Protein AF-A0A832GH51-F1 (afdb_monomer_lite)

Secondary structure (DSSP, 8-state):
--HHHHHHHHHHHGGG---------TTSBPPGGGS-TT--S----B---S--S---EEE-TTSSSEEEEEE-TTSSEEEE-

pLDDT: mean 77.86, std 15.77, range [50.28, 97.12]

Structure (mmCIF, N/CA/C/O backbone):
data_AF-A0A832GH51-F1
#
_entry.id   AF-A0A832GH51-F1
#
loop_
_atom_site.group_PDB
_atom_site.id
_atom_site.type_symbol
_atom_site.label_atom_id
_atom_site.label_alt_id
_atom_site.label_comp_id
_atom_site.label_asym_id
_atom_site.label_entity_id
_atom_site.label_seq_id
_atom_site.pdbx_PDB_ins_code
_atom_site.Cartn_x
_atom_site.Cartn_y
_atom_site.Cartn_z
_atom_site.occupancy
_atom_site.B_iso_or_equiv
_atom_site.auth_seq_id
_atom_site.auth_comp_id
_atom_site.auth_asym_id
_atom_site.auth_atom_id
_atom_site.pdbx_PDB_model_num
ATOM 1 N N . MET A 1 1 ? 42.192 25.537 16.773 1.00 55.69 1 MET A N 1
ATOM 2 C CA . MET A 1 1 ? 41.872 24.418 17.693 1.00 55.69 1 MET A CA 1
ATOM 3 C C . MET A 1 1 ? 40.368 24.169 17.882 1.00 55.69 1 MET A C 1
ATOM 5 O O . MET A 1 1 ? 40.010 23.091 18.320 1.00 55.69 1 MET A O 1
ATOM 9 N N . THR A 1 2 ? 39.479 25.113 17.550 1.00 50.28 2 THR A N 1
ATOM 10 C CA . THR A 1 2 ? 38.013 25.001 17.740 1.00 50.28 2 THR A CA 1
ATOM 11 C C . THR A 1 2 ? 37.274 24.294 16.595 1.00 50.28 2 THR A C 1
ATOM 13 O O . THR A 1 2 ? 36.237 23.680 16.814 1.00 50.28 2 THR A O 1
ATOM 16 N N . MET A 1 3 ? 37.830 24.318 15.380 1.00 52.38 3 MET A N 1
ATOM 17 C CA . MET A 1 3 ? 37.229 23.699 14.188 1.00 52.38 3 MET A CA 1
ATOM 18 C C . MET A 1 3 ? 37.209 22.163 14.229 1.00 52.38 3 MET A C 1
ATOM 20 O O . MET A 1 3 ? 36.295 21.554 13.691 1.00 52.38 3 MET A O 1
ATOM 24 N N . VAL A 1 4 ? 38.174 21.535 14.910 1.00 58.03 4 VAL A N 1
ATOM 25 C CA . VAL A 1 4 ? 38.275 20.066 14.991 1.00 58.03 4 VAL A CA 1
ATOM 26 C C . VAL A 1 4 ? 37.211 19.481 15.933 1.00 58.03 4 VAL A C 1
ATOM 28 O O . VAL A 1 4 ? 36.660 18.422 15.658 1.00 58.03 4 VAL A O 1
ATOM 31 N N . ALA A 1 5 ? 36.857 20.201 17.005 1.00 56.75 5 ALA A N 1
ATOM 32 C CA . ALA A 1 5 ? 35.854 19.763 17.978 1.00 56.75 5 ALA A CA 1
ATOM 33 C C . ALA A 1 5 ? 34.414 19.803 17.421 1.00 56.75 5 ALA A C 1
ATOM 35 O O . ALA A 1 5 ? 33.612 18.927 17.734 1.00 56.75 5 ALA A O 1
ATOM 36 N N . SER A 1 6 ? 34.106 20.776 16.553 1.00 58.09 6 SER A N 1
ATOM 37 C CA . SER A 1 6 ? 32.790 20.904 15.903 1.00 58.09 6 SER A CA 1
ATOM 38 C C . SER A 1 6 ? 32.533 19.780 14.888 1.00 58.09 6 SER A C 1
ATOM 40 O O . SER A 1 6 ? 31.448 19.201 14.846 1.00 58.09 6 SER A O 1
ATOM 42 N N . SER A 1 7 ? 33.562 19.391 14.128 1.00 56.91 7 SER A N 1
ATOM 43 C CA . SER A 1 7 ? 33.470 18.305 13.144 1.00 56.91 7 SER A CA 1
ATOM 44 C C . SER A 1 7 ? 33.304 16.925 13.788 1.00 56.91 7 SER A C 1
ATOM 46 O O . SER A 1 7 ? 32.583 16.091 13.250 1.00 56.91 7 SER A O 1
ATOM 48 N N . ILE A 1 8 ? 33.915 16.687 14.955 1.00 62.28 8 ILE A N 1
ATOM 49 C CA . ILE A 1 8 ? 33.764 15.426 15.702 1.00 62.28 8 ILE A CA 1
ATOM 50 C C . ILE A 1 8 ? 32.360 15.320 16.321 1.00 62.28 8 ILE A C 1
ATOM 52 O O . ILE A 1 8 ? 31.763 14.249 16.286 1.00 62.28 8 ILE A O 1
ATOM 56 N N . LEU A 1 9 ? 31.790 16.425 16.818 1.00 57.25 9 LEU A N 1
ATOM 57 C CA . LEU A 1 9 ? 30.421 16.457 17.349 1.00 57.25 9 LEU A CA 1
ATOM 58 C C . LEU A 1 9 ? 29.370 16.199 16.253 1.00 57.25 9 LEU A C 1
ATOM 60 O O . LEU A 1 9 ? 28.408 15.468 16.479 1.00 57.25 9 LEU A O 1
ATOM 64 N N . CYS A 1 10 ? 29.590 16.737 15.050 1.00 56.59 10 CYS A N 1
ATOM 65 C CA . CYS A 1 10 ? 28.735 16.507 13.883 1.00 56.59 10 CYS A CA 1
ATOM 66 C C . CYS A 1 10 ? 28.822 15.051 13.375 1.00 56.59 10 CYS A C 1
ATOM 68 O O . CYS A 1 10 ? 27.812 14.453 13.011 1.00 56.59 10 CYS A O 1
ATOM 70 N N . LEU A 1 11 ? 30.016 14.445 13.429 1.00 54.19 11 LEU A N 1
ATOM 71 C CA . LEU A 1 11 ? 30.234 13.041 13.064 1.00 54.19 11 LEU A CA 1
ATOM 72 C C . LEU A 1 11 ? 29.620 12.064 14.086 1.00 54.19 11 LEU A C 1
ATOM 74 O O . LEU A 1 11 ? 29.099 11.020 13.704 1.00 54.19 11 LEU A O 1
ATOM 78 N N . LEU A 1 12 ? 29.632 12.415 15.377 1.00 57.09 12 LEU A N 1
ATOM 79 C CA . LEU A 1 12 ? 28.984 11.636 16.440 1.00 57.09 12 LEU A CA 1
ATOM 80 C C . LEU A 1 12 ? 27.448 11.699 16.368 1.00 57.09 12 LEU A C 1
ATOM 82 O O . LEU A 1 12 ? 26.790 10.706 16.665 1.00 57.09 12 LEU A O 1
ATOM 86 N N . LEU A 1 13 ? 26.873 12.823 15.923 1.00 54.81 13 LEU A N 1
ATOM 87 C CA . LEU A 1 13 ? 25.426 12.979 15.697 1.00 54.81 13 LEU A CA 1
ATOM 88 C C . LEU A 1 13 ? 24.898 12.141 14.517 1.00 54.81 13 LEU A C 1
ATOM 90 O O . LEU A 1 13 ? 23.736 11.742 14.530 1.00 54.81 13 LEU A O 1
ATOM 94 N N . LEU A 1 14 ? 25.741 11.820 13.529 1.00 54.09 14 LEU A N 1
ATOM 95 C CA . LEU A 1 14 ? 25.374 10.981 12.377 1.00 54.09 14 LEU A CA 1
ATOM 96 C C . LEU A 1 14 ? 25.356 9.471 12.685 1.00 54.09 14 LEU A C 1
ATOM 98 O O . LEU A 1 14 ? 24.749 8.709 11.936 1.00 54.09 14 LEU A O 1
ATOM 102 N N . LEU A 1 15 ? 25.979 9.025 13.782 1.00 52.31 15 LEU A N 1
ATOM 103 C CA . LEU A 1 15 ? 26.036 7.606 14.170 1.00 52.31 15 LEU A CA 1
ATOM 104 C C . LEU A 1 15 ? 24.801 7.121 14.953 1.00 52.31 15 LEU A C 1
ATOM 106 O O . LEU A 1 15 ? 24.705 5.935 15.259 1.00 52.31 15 LEU A O 1
ATOM 110 N N . VAL A 1 16 ? 23.853 8.011 15.268 1.00 57.31 16 VAL A N 1
ATOM 111 C CA . VAL A 1 16 ? 22.630 7.699 16.036 1.00 57.31 16 VAL A CA 1
ATOM 112 C C . VAL A 1 16 ? 21.372 7.918 15.189 1.00 57.31 16 VAL A C 1
ATOM 114 O O . VAL A 1 16 ? 20.317 8.281 15.696 1.00 57.31 16 VAL A O 1
ATOM 117 N N . VAL A 1 17 ? 21.450 7.697 13.875 1.00 57.94 17 VAL A N 1
ATOM 118 C CA . VAL A 1 17 ? 20.231 7.460 13.093 1.00 57.94 17 VAL A CA 1
ATOM 119 C C . VAL A 1 17 ? 19.988 5.957 13.140 1.00 57.94 17 VAL A C 1
ATOM 121 O O . VAL A 1 17 ? 20.730 5.213 12.493 1.00 57.94 17 VAL A O 1
ATOM 124 N N . PRO A 1 18 ? 19.007 5.467 13.919 1.00 56.94 18 PRO A N 1
ATOM 125 C CA . PRO A 1 18 ? 18.630 4.077 13.799 1.00 56.94 18 PRO A CA 1
ATOM 126 C C . PRO A 1 18 ? 18.127 3.912 12.368 1.00 56.94 18 PRO A C 1
ATOM 128 O O . PRO A 1 18 ? 17.211 4.615 11.937 1.00 56.94 18 PRO A O 1
ATOM 131 N N . ALA A 1 19 ? 18.767 3.020 11.614 1.00 59.53 19 ALA A N 1
ATOM 132 C CA . ALA A 1 19 ? 18.204 2.522 10.376 1.00 59.53 19 ALA A CA 1
ATOM 133 C C . ALA A 1 19 ? 16.789 2.049 10.719 1.00 59.53 19 ALA A C 1
ATOM 135 O O . ALA A 1 19 ? 16.628 1.108 11.498 1.00 59.53 19 ALA A O 1
ATOM 136 N N . GLY A 1 20 ? 15.777 2.776 10.239 1.00 55.16 20 GLY A N 1
ATOM 137 C CA . GLY A 1 20 ? 14.385 2.413 10.435 1.00 55.16 20 GLY A CA 1
ATOM 138 C C . GLY A 1 20 ? 14.194 1.027 9.844 1.00 55.16 20 GLY A C 1
ATOM 139 O O . GLY A 1 20 ? 14.120 0.875 8.629 1.00 55.16 20 GLY A O 1
ATOM 140 N N . ALA A 1 21 ? 14.196 0.011 10.702 1.00 53.44 21 ALA A N 1
ATOM 141 C CA . ALA A 1 21 ? 13.852 -1.340 10.321 1.00 53.44 21 ALA A CA 1
ATOM 142 C C . ALA A 1 21 ? 12.397 -1.286 9.858 1.00 53.44 21 ALA A C 1
ATOM 144 O O . ALA A 1 21 ? 11.501 -1.031 10.664 1.00 53.44 21 ALA A O 1
ATOM 145 N N . GLY A 1 22 ? 12.176 -1.440 8.552 1.00 55.19 22 GLY A N 1
ATOM 146 C CA . GLY A 1 22 ? 10.837 -1.557 7.995 1.00 55.19 22 GLY A CA 1
ATOM 147 C C . GLY A 1 22 ? 10.093 -2.660 8.741 1.00 55.19 22 GLY A C 1
ATOM 148 O O . GLY A 1 22 ? 10.541 -3.806 8.771 1.00 55.19 22 GLY A O 1
ATOM 149 N N . SER A 1 23 ? 8.997 -2.297 9.403 1.00 57.94 23 SER A N 1
ATOM 150 C CA . SER A 1 23 ? 8.160 -3.236 10.136 1.00 57.94 23 SER A CA 1
ATOM 151 C C . SER A 1 23 ? 7.671 -4.333 9.189 1.00 57.94 23 SER A C 1
ATOM 153 O O . SER A 1 23 ? 7.015 -4.053 8.187 1.00 57.94 23 SER A O 1
ATOM 155 N N . THR A 1 24 ? 7.941 -5.594 9.524 1.00 57.09 24 THR A N 1
ATOM 156 C CA . THR A 1 24 ? 7.519 -6.797 8.781 1.00 57.09 24 THR A CA 1
ATOM 157 C C . THR A 1 24 ? 6.020 -7.101 8.919 1.00 57.09 24 THR A C 1
ATOM 159 O O . THR A 1 24 ? 5.591 -8.243 8.779 1.00 57.09 24 THR A O 1
ATOM 162 N N . ASP A 1 25 ? 5.194 -6.090 9.197 1.00 62.94 25 ASP A N 1
ATOM 163 C CA . ASP A 1 25 ? 3.788 -6.262 9.577 1.00 62.94 25 ASP A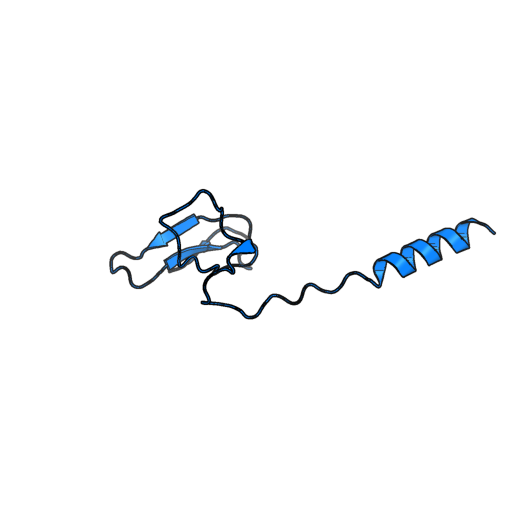 CA 1
ATOM 164 C C . ASP A 1 25 ? 2.830 -6.243 8.379 1.00 62.94 25 ASP A C 1
ATOM 166 O O . ASP A 1 25 ? 1.738 -5.677 8.416 1.00 62.94 25 ASP A O 1
ATOM 170 N N . HIS A 1 26 ? 3.272 -6.818 7.264 1.00 69.94 26 HIS A N 1
ATOM 171 C CA . HIS A 1 26 ? 2.523 -6.785 6.014 1.00 69.94 26 HIS A CA 1
ATOM 172 C C . HIS A 1 26 ? 1.240 -7.604 6.179 1.00 69.94 26 HIS A C 1
ATOM 174 O O . HIS A 1 26 ? 1.276 -8.753 6.621 1.00 69.94 26 HIS A O 1
ATOM 180 N N . GLY A 1 27 ? 0.095 -7.010 5.843 1.00 76.50 27 GLY A N 1
ATOM 181 C CA . GLY A 1 27 ? -1.197 -7.691 5.932 1.00 76.50 27 GLY A CA 1
ATOM 182 C C . GLY A 1 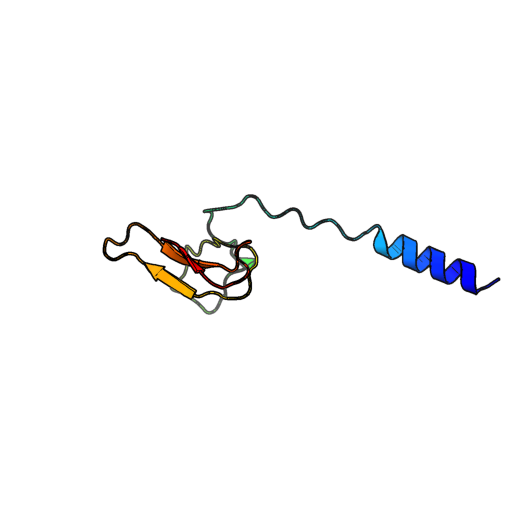27 ? -1.902 -7.592 7.289 1.00 76.50 27 GLY A C 1
ATOM 183 O O . GLY A 1 27 ? -3.027 -8.080 7.398 1.00 76.50 27 GLY A O 1
ATOM 184 N N . LYS A 1 28 ? -1.303 -6.966 8.315 1.00 89.69 28 LYS A N 1
ATOM 185 C CA . LYS A 1 28 ? -1.995 -6.736 9.594 1.00 89.69 28 LYS A CA 1
ATOM 186 C C . LYS A 1 28 ? -2.716 -5.384 9.627 1.00 89.69 28 LYS A C 1
ATOM 188 O O . LYS A 1 28 ? -2.243 -4.424 9.013 1.00 89.69 28 LYS A O 1
ATOM 193 N N . PRO A 1 29 ? -3.858 -5.290 10.337 1.00 92.44 29 PRO A N 1
ATOM 194 C CA . PRO A 1 29 ? -4.518 -4.013 10.563 1.00 92.44 29 PRO A CA 1
ATOM 195 C C . PRO A 1 29 ? -3.600 -3.017 11.274 1.00 92.44 29 PRO A C 1
ATOM 197 O O . PRO A 1 29 ? -2.821 -3.391 12.151 1.00 92.44 29 PRO A O 1
ATOM 200 N N . LEU A 1 30 ? -3.733 -1.742 10.918 1.00 91.44 30 LEU A N 1
ATOM 201 C CA . LEU A 1 30 ? -3.038 -0.647 11.572 1.00 91.44 30 LEU A CA 1
ATOM 202 C C . LEU A 1 30 ? -3.378 -0.603 13.071 1.00 91.44 30 LEU A C 1
ATOM 204 O O . LEU A 1 30 ? -4.531 -0.825 13.452 1.00 91.44 30 LEU A O 1
ATOM 208 N N . PRO A 1 31 ? -2.396 -0.273 13.925 1.00 91.88 31 PRO A N 1
ATOM 209 C CA . PRO A 1 31 ? -2.634 -0.106 15.348 1.00 91.88 31 PRO A CA 1
ATOM 210 C C . PRO A 1 31 ? -3.532 1.122 15.615 1.00 91.88 31 PRO A C 1
ATOM 212 O O . PRO A 1 31 ? -3.502 2.078 14.828 1.00 91.88 31 PRO A O 1
ATOM 215 N N . PRO A 1 32 ? -4.316 1.133 16.713 1.00 89.81 32 PRO A N 1
ATOM 216 C CA . PRO A 1 32 ? -5.303 2.180 16.994 1.00 89.81 32 PRO A CA 1
ATOM 217 C C . PRO A 1 32 ? -4.736 3.602 17.001 1.00 89.81 32 PRO A C 1
ATOM 219 O O . PRO A 1 32 ? -5.416 4.538 16.595 1.00 89.81 32 PRO A O 1
ATOM 222 N N . GLU A 1 33 ? -3.480 3.773 17.409 1.00 93.19 33 GLU A N 1
ATOM 223 C CA . GLU A 1 33 ? -2.799 5.069 17.483 1.00 93.19 33 GLU A CA 1
ATOM 224 C C . GLU A 1 33 ? -2.555 5.696 16.100 1.00 93.19 33 GLU A C 1
ATOM 226 O O . GLU A 1 33 ? -2.287 6.892 16.005 1.00 93.19 33 GLU A O 1
ATOM 231 N N . ARG A 1 34 ? -2.627 4.898 15.025 1.00 90.44 34 ARG A N 1
ATOM 232 C CA . ARG A 1 34 ? -2.486 5.349 13.629 1.00 90.44 34 ARG A CA 1
ATOM 233 C C . ARG A 1 34 ? -3.827 5.576 12.930 1.00 90.44 34 ARG A C 1
ATOM 235 O O . ARG A 1 34 ? -3.82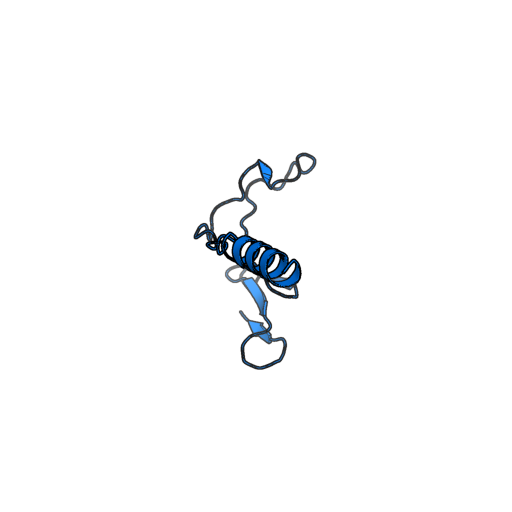7 5.977 11.768 1.00 90.44 34 ARG A O 1
ATOM 242 N N . LEU A 1 35 ? -4.948 5.307 13.596 1.00 91.75 35 LEU A N 1
ATOM 243 C CA . LEU A 1 35 ? -6.285 5.550 13.060 1.00 91.75 35 LEU A CA 1
ATOM 244 C C . LEU A 1 35 ? -6.766 6.949 13.467 1.00 91.75 35 LEU A C 1
ATOM 246 O O . LEU A 1 35 ? -6.493 7.413 14.573 1.00 91.75 35 LEU A O 1
ATOM 250 N N . ASP A 1 36 ? -7.499 7.627 12.582 1.00 91.81 36 ASP A N 1
ATOM 251 C CA . ASP A 1 36 ? -8.139 8.898 12.930 1.00 91.81 36 ASP A CA 1
ATOM 252 C C . ASP A 1 36 ? -9.312 8.624 13.888 1.00 91.81 36 ASP A C 1
ATOM 254 O O . ASP A 1 36 ? -10.261 7.941 13.494 1.00 91.81 36 ASP A O 1
ATOM 258 N N . PRO A 1 37 ? -9.309 9.165 15.120 1.00 91.25 37 PRO A N 1
ATOM 259 C CA . PRO A 1 37 ? -10.368 8.904 16.095 1.00 91.25 37 PRO A CA 1
ATOM 260 C C . PRO A 1 37 ? -11.744 9.449 15.676 1.00 91.25 37 PRO A C 1
ATOM 262 O O . PRO A 1 37 ? -12.745 9.141 16.322 1.00 91.25 37 PRO A O 1
ATOM 265 N N . ARG A 1 38 ? -11.816 10.279 14.627 1.00 95.31 38 ARG A N 1
ATOM 266 C CA . ARG A 1 38 ? -13.070 10.812 14.074 1.00 95.31 38 ARG A CA 1
ATOM 267 C C . ARG A 1 38 ? -13.718 9.869 13.058 1.00 95.31 38 ARG A C 1
ATOM 269 O O . ARG A 1 38 ? -14.919 9.996 12.824 1.00 95.31 38 ARG A O 1
ATOM 276 N N . GLU A 1 39 ? -12.959 8.948 12.464 1.00 93.94 39 GLU A N 1
ATOM 277 C CA . GLU A 1 39 ? -13.474 7.963 11.508 1.00 93.94 39 GLU A CA 1
ATOM 278 C C . GLU A 1 39 ? -14.056 6.751 12.251 1.00 93.94 39 GLU A C 1
ATOM 280 O O . GLU A 1 39 ? -13.408 6.146 13.101 1.00 93.94 39 GLU A O 1
ATOM 285 N N . GLN A 1 40 ? -15.299 6.384 11.941 1.00 92.19 40 GLN A N 1
ATOM 286 C CA . GLN A 1 40 ? -16.063 5.391 12.714 1.00 92.19 40 GLN A CA 1
ATOM 287 C C . GLN A 1 40 ? -16.299 4.075 11.960 1.00 92.19 40 GLN A C 1
ATOM 289 O O . GLN A 1 40 ? -16.671 3.062 12.575 1.00 92.19 40 GLN A O 1
ATOM 294 N N . HIS A 1 41 ? -16.094 4.076 10.642 1.00 94.44 41 HIS A N 1
ATOM 295 C CA . HIS A 1 41 ? -16.431 2.969 9.749 1.00 94.44 41 HIS A CA 1
ATOM 296 C C . HIS A 1 41 ? -15.202 2.152 9.340 1.00 94.44 41 HIS A C 1
ATOM 298 O O . HIS A 1 41 ? -15.311 0.942 9.140 1.00 94.44 41 HIS A O 1
ATOM 304 N N . LEU A 1 42 ? -14.021 2.769 9.264 1.00 91.81 42 LEU A N 1
ATOM 305 C CA . LEU A 1 42 ? -12.793 2.096 8.836 1.00 91.81 42 LEU A CA 1
ATOM 306 C C . LEU A 1 42 ? -12.036 1.494 10.030 1.00 91.81 42 LEU A C 1
ATOM 308 O O . LEU A 1 42 ? -11.245 2.165 10.684 1.00 91.81 42 LEU A O 1
ATOM 312 N N . ARG A 1 43 ? -12.284 0.208 10.319 1.00 85.69 43 ARG A N 1
ATOM 313 C CA . ARG A 1 43 ? -11.698 -0.502 11.482 1.00 85.69 43 ARG A CA 1
ATOM 314 C C . ARG A 1 43 ? -10.574 -1.482 11.140 1.00 85.69 43 ARG A C 1
ATOM 316 O O . ARG A 1 43 ? -9.780 -1.813 12.008 1.00 85.69 43 ARG A O 1
ATOM 323 N N . ASN A 1 44 ? -10.501 -1.924 9.884 1.00 90.50 44 ASN A N 1
ATOM 324 C CA . ASN A 1 44 ? -9.579 -2.967 9.417 1.00 90.50 44 ASN A CA 1
ATOM 325 C C . ASN A 1 44 ? -8.645 -2.437 8.320 1.00 90.50 44 ASN A C 1
ATOM 327 O O . ASN A 1 44 ? -8.472 -3.070 7.281 1.00 90.50 44 ASN A O 1
ATOM 331 N N . ILE A 1 45 ? -8.095 -1.238 8.513 1.00 91.81 45 ILE A N 1
ATOM 332 C CA . ILE A 1 45 ? -7.186 -0.634 7.535 1.00 91.81 45 ILE A CA 1
ATOM 333 C C . ILE A 1 45 ? -5.860 -1.387 7.575 1.00 91.81 45 ILE A C 1
ATOM 335 O O . ILE A 1 45 ? -5.232 -1.445 8.625 1.00 91.81 45 ILE A O 1
ATOM 339 N N . VAL A 1 46 ? -5.420 -1.922 6.441 1.00 91.00 46 VAL A N 1
ATOM 340 C CA . VAL A 1 46 ? -4.121 -2.587 6.290 1.00 91.00 46 VAL A CA 1
ATOM 341 C C . VAL A 1 46 ? -3.237 -1.727 5.396 1.00 91.00 46 VAL A C 1
ATOM 343 O O . VAL A 1 46 ? -3.640 -1.356 4.295 1.00 91.00 46 VAL A O 1
ATOM 346 N N . GLN A 1 47 ? -2.024 -1.421 5.855 1.00 89.00 47 GLN A N 1
ATOM 347 C CA . GLN A 1 47 ? -1.031 -0.724 5.042 1.00 89.00 47 GLN A CA 1
ATOM 348 C C . GLN A 1 47 ? -0.237 -1.744 4.215 1.00 89.00 47 GLN A C 1
ATOM 350 O O . GLN A 1 47 ? 0.420 -2.623 4.770 1.00 89.00 47 GLN A O 1
ATOM 355 N N . LEU A 1 48 ? -0.316 -1.629 2.888 1.00 85.81 48 LEU A N 1
ATOM 356 C CA . LEU A 1 48 ? 0.336 -2.556 1.955 1.00 85.81 48 LEU A CA 1
ATOM 357 C C . LEU A 1 48 ? 1.710 -2.062 1.475 1.00 85.81 48 LEU A C 1
ATOM 359 O O . LEU A 1 48 ? 2.573 -2.877 1.166 1.00 85.81 48 LEU A O 1
ATOM 363 N N . THR A 1 49 ? 1.934 -0.745 1.445 1.00 83.00 49 THR A N 1
ATOM 364 C CA . THR A 1 49 ? 3.195 -0.121 1.011 1.00 83.00 49 THR A CA 1
ATOM 365 C C . THR A 1 49 ? 3.736 0.826 2.084 1.00 83.00 49 THR A C 1
ATOM 367 O O . THR A 1 49 ? 2.980 1.412 2.858 1.00 83.00 49 THR A O 1
ATOM 370 N N . PHE A 1 50 ? 5.061 0.980 2.159 1.00 84.62 50 PHE A N 1
ATOM 371 C CA . PHE A 1 50 ? 5.753 1.753 3.210 1.00 84.62 50 PHE A CA 1
ATOM 372 C C . PHE A 1 50 ? 6.511 2.976 2.662 1.00 84.62 50 PHE A C 1
ATOM 374 O O . PHE A 1 50 ? 7.275 3.610 3.385 1.00 84.62 50 PHE A O 1
ATOM 381 N N . GLY A 1 51 ? 6.293 3.301 1.388 1.00 79.69 51 GLY A N 1
ATOM 382 C CA . GLY A 1 51 ? 6.916 4.398 0.652 1.00 79.69 51 GLY A CA 1
ATOM 383 C C . GLY A 1 51 ? 6.339 4.486 -0.764 1.00 79.69 51 GLY A C 1
ATOM 384 O O . GLY A 1 51 ? 5.316 3.861 -1.045 1.00 79.69 51 GLY A O 1
ATOM 385 N N . GLY A 1 52 ? 7.014 5.225 -1.645 1.00 75.75 52 GLY A N 1
ATOM 386 C CA . GLY A 1 52 ? 6.578 5.481 -3.021 1.00 75.75 52 GLY A CA 1
ATOM 387 C C . GLY A 1 52 ? 6.167 6.937 -3.240 1.00 75.75 52 GLY A C 1
ATOM 388 O O . GLY A 1 52 ? 6.055 7.708 -2.288 1.00 75.75 52 GLY A O 1
ATOM 389 N N . GLU A 1 53 ? 5.986 7.310 -4.504 1.00 71.56 53 GLU A N 1
ATOM 390 C CA . GLU A 1 53 ? 5.681 8.693 -4.898 1.00 71.56 53 GLU A CA 1
ATOM 391 C C . GLU A 1 53 ? 4.177 8.936 -5.087 1.00 71.56 53 GLU A C 1
ATOM 393 O O . GLU A 1 53 ? 3.697 10.023 -4.779 1.00 71.56 53 GLU A O 1
ATOM 398 N N . ASN A 1 54 ? 3.422 7.913 -5.509 1.00 68.38 54 ASN A N 1
ATOM 399 C CA . ASN A 1 54 ? 1.992 7.998 -5.808 1.00 68.38 54 ASN A CA 1
ATOM 400 C C . ASN A 1 54 ? 1.203 6.898 -5.084 1.00 68.38 54 ASN A C 1
ATOM 402 O O . ASN A 1 54 ? 1.706 5.795 -4.868 1.00 68.38 54 ASN A O 1
ATOM 406 N N . ALA A 1 55 ? -0.047 7.196 -4.729 1.00 71.81 55 ALA A N 1
ATOM 407 C CA . ALA A 1 55 ? -0.970 6.260 -4.089 1.00 71.81 55 ALA A CA 1
ATOM 408 C C . ALA A 1 55 ? -2.250 6.123 -4.928 1.00 71.81 55 ALA A C 1
ATOM 410 O O . ALA A 1 55 ? -3.325 6.560 -4.523 1.00 71.81 55 ALA A O 1
ATOM 411 N N . GLU A 1 56 ? -2.118 5.530 -6.114 1.00 80.25 56 GLU A N 1
ATOM 412 C CA . GLU A 1 56 ? -3.240 5.216 -7.002 1.00 80.25 56 GLU A CA 1
ATOM 413 C C . GLU A 1 56 ? -3.399 3.697 -7.108 1.00 80.25 56 GLU A C 1
ATOM 415 O O . GLU A 1 56 ? -2.469 2.992 -7.511 1.00 80.25 56 GLU A O 1
ATOM 420 N N . ALA A 1 57 ? -4.571 3.189 -6.717 1.00 89.19 57 ALA A N 1
ATOM 421 C CA . ALA A 1 57 ? -4.887 1.768 -6.780 1.00 89.19 57 ALA A CA 1
ATOM 422 C C . ALA A 1 57 ? -6.374 1.518 -7.069 1.00 89.19 57 ALA A C 1
ATOM 424 O O . ALA A 1 57 ? -7.239 2.307 -6.685 1.00 89.19 57 ALA A O 1
ATOM 425 N N . TYR A 1 58 ? -6.659 0.387 -7.713 1.00 92.69 58 TYR A N 1
ATOM 426 C CA . TYR A 1 58 ? -7.996 -0.066 -8.101 1.00 92.69 58 TYR A CA 1
ATOM 427 C C . TYR A 1 58 ? -8.143 -1.567 -7.835 1.00 92.69 58 TYR A C 1
ATOM 429 O O . TYR A 1 58 ? -7.151 -2.284 -7.738 1.00 92.69 58 TYR A O 1
ATOM 437 N N . PHE A 1 59 ? -9.375 -2.066 -7.762 1.00 94.69 59 PHE A N 1
ATOM 438 C CA . PHE A 1 59 ? -9.619 -3.508 -7.776 1.00 94.69 59 PHE A CA 1
ATOM 439 C C . PHE A 1 59 ? -9.694 -4.027 -9.211 1.00 94.69 59 PHE A C 1
ATOM 441 O O . PHE A 1 59 ? -10.206 -3.345 -10.104 1.00 94.69 59 PHE A O 1
ATOM 448 N N . SER A 1 60 ? -9.206 -5.246 -9.430 1.00 95.75 60 SER A N 1
ATOM 449 C CA . SER A 1 60 ? -9.478 -5.977 -10.665 1.00 95.75 60 SER A CA 1
ATOM 450 C C . SER A 1 60 ? -10.982 -6.189 -10.843 1.00 95.75 60 SER A C 1
ATOM 452 O O . SER A 1 60 ? -11.753 -6.161 -9.886 1.00 95.75 60 SER A O 1
ATOM 454 N N . PHE A 1 61 ? -11.410 -6.436 -12.082 1.00 95.81 61 PHE A N 1
ATOM 455 C CA . PHE A 1 61 ? -12.828 -6.636 -12.402 1.00 95.81 61 PHE A CA 1
ATOM 456 C C . PHE A 1 61 ? -13.486 -7.771 -11.598 1.00 95.81 61 PHE A C 1
ATOM 458 O O . PHE A 1 61 ? -14.672 -7.710 -11.298 1.00 95.81 61 PHE A O 1
ATOM 465 N N . ASP A 1 62 ? -12.720 -8.806 -11.255 1.00 97.12 62 ASP A N 1
ATOM 466 C CA . ASP A 1 62 ? -13.173 -9.942 -10.450 1.00 9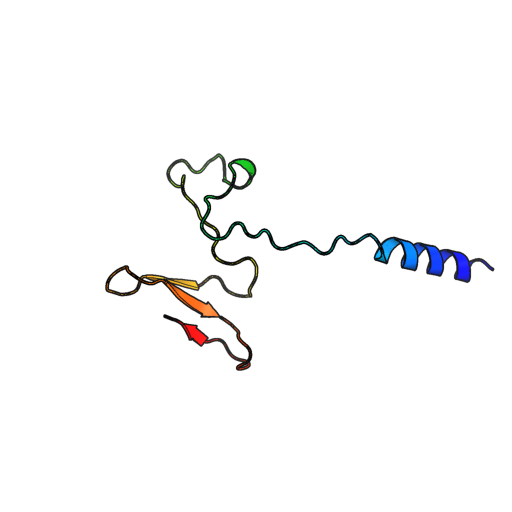7.12 62 ASP A CA 1
ATOM 467 C C . ASP A 1 62 ? -12.961 -9.756 -8.937 1.00 97.12 62 ASP A C 1
ATOM 469 O O . ASP A 1 62 ? -13.202 -10.695 -8.179 1.00 97.12 62 ASP A O 1
ATOM 473 N N . GLU A 1 63 ? -12.505 -8.575 -8.507 1.00 95.75 63 GLU A N 1
ATOM 474 C CA . GLU A 1 63 ? -12.251 -8.190 -7.111 1.00 95.75 63 GLU A CA 1
ATOM 475 C C . GLU A 1 63 ? -11.185 -9.041 -6.397 1.00 95.75 63 GLU A C 1
ATOM 477 O O . GLU A 1 63 ? -11.099 -9.050 -5.168 1.00 95.75 63 GLU A O 1
ATOM 482 N N . ARG A 1 64 ? -10.350 -9.773 -7.145 1.00 95.69 64 ARG A N 1
ATOM 483 C CA . ARG A 1 64 ? -9.337 -10.679 -6.571 1.00 95.69 64 ARG A CA 1
ATOM 484 C C . ARG A 1 64 ? -7.958 -10.060 -6.421 1.00 95.69 64 ARG A C 1
ATOM 486 O O . ARG A 1 64 ? -7.138 -10.610 -5.689 1.00 95.69 64 ARG A O 1
ATOM 493 N N . GLN A 1 65 ? -7.680 -8.978 -7.139 1.00 94.25 65 GLN A N 1
ATOM 494 C CA . GLN A 1 65 ? -6.353 -8.373 -7.222 1.00 94.25 65 GLN A CA 1
ATOM 495 C C . GLN A 1 65 ? -6.444 -6.859 -7.046 1.00 94.25 65 GLN A C 1
ATOM 497 O O . GLN A 1 65 ? -7.487 -6.244 -7.293 1.00 94.25 65 GLN A O 1
ATOM 502 N N . ILE A 1 66 ? -5.336 -6.270 -6.605 1.00 92.31 66 ILE A N 1
ATOM 503 C CA . ILE A 1 66 ? -5.168 -4.824 -6.516 1.00 92.31 66 ILE A CA 1
ATOM 504 C C . ILE A 1 66 ? -4.270 -4.412 -7.669 1.00 92.31 66 ILE A C 1
ATOM 506 O O . ILE A 1 66 ? -3.120 -4.827 -7.745 1.00 92.31 66 ILE A O 1
ATOM 510 N N . ILE A 1 67 ? -4.807 -3.560 -8.527 1.00 93.56 67 ILE A N 1
ATOM 511 C CA . ILE A 1 67 ? -4.076 -2.893 -9.591 1.00 93.56 67 ILE A CA 1
ATOM 512 C C . ILE A 1 67 ? -3.451 -1.641 -8.989 1.00 93.56 67 ILE A C 1
ATOM 514 O O . ILE A 1 67 ? -4.172 -0.846 -8.387 1.00 93.56 67 ILE A O 1
ATOM 518 N N . TYR A 1 68 ? -2.145 -1.438 -9.137 1.00 90.19 68 TYR A N 1
ATOM 519 C CA . TYR A 1 68 ? -1.450 -0.294 -8.537 1.00 90.19 68 TYR A CA 1
ATOM 520 C C . TYR A 1 68 ? -0.352 0.265 -9.441 1.00 90.19 68 TYR A C 1
ATOM 522 O O . TYR A 1 68 ? 0.203 -0.439 -10.286 1.00 90.19 68 TYR A O 1
ATOM 530 N N . GLN A 1 69 ? -0.029 1.544 -9.241 1.00 89.06 69 GLN A N 1
ATOM 531 C CA . GLN A 1 69 ? 1.095 2.198 -9.906 1.00 89.06 69 GLN A CA 1
ATOM 532 C C . GLN A 1 69 ? 2.385 2.060 -9.090 1.00 89.06 69 GLN A C 1
ATOM 534 O O . GLN A 1 69 ? 2.386 2.285 -7.879 1.00 89.06 69 GLN A O 1
ATOM 539 N N . ALA A 1 70 ? 3.503 1.763 -9.754 1.00 86.50 70 ALA A N 1
ATOM 540 C CA . ALA A 1 70 ? 4.833 1.855 -9.158 1.00 86.50 70 ALA A CA 1
ATOM 541 C C . ALA A 1 70 ? 5.872 2.418 -10.137 1.00 86.50 70 ALA A C 1
ATOM 543 O O . ALA A 1 70 ? 5.858 2.105 -11.330 1.00 86.50 70 ALA A O 1
ATOM 544 N N . HIS A 1 71 ? 6.802 3.205 -9.594 1.00 84.94 71 HIS A N 1
ATOM 545 C CA . HIS A 1 71 ? 8.018 3.644 -10.271 1.00 84.94 71 HIS A CA 1
ATOM 546 C C . HIS A 1 71 ? 9.136 2.644 -9.946 1.00 84.94 71 HIS A C 1
ATOM 548 O O . HIS A 1 71 ? 9.831 2.769 -8.938 1.00 84.94 71 HIS A O 1
ATOM 554 N N . ALA A 1 72 ? 9.214 1.569 -10.730 1.00 72.88 72 ALA A N 1
ATOM 555 C CA . ALA A 1 72 ? 10.237 0.535 -10.573 1.00 72.88 72 ALA A CA 1
ATOM 556 C C . ALA A 1 72 ? 11.502 0.881 -11.386 1.00 72.88 72 ALA A C 1
ATOM 558 O O . ALA A 1 72 ? 11.616 1.963 -11.961 1.00 72.88 72 ALA A O 1
ATOM 559 N N . ASP A 1 73 ? 12.438 -0.065 -11.494 1.00 72.06 73 ASP A N 1
ATOM 560 C CA . ASP A 1 73 ? 13.737 0.104 -12.175 1.00 72.06 73 ASP A CA 1
ATOM 561 C C . ASP A 1 73 ? 13.650 0.441 -13.681 1.00 72.06 73 ASP A C 1
ATOM 563 O O . ASP A 1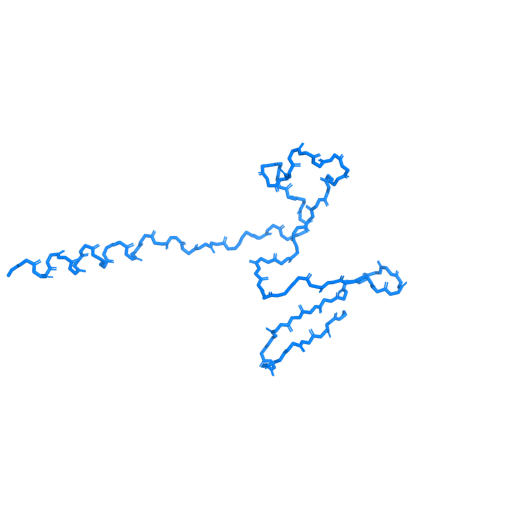 73 ? 14.667 0.655 -14.340 1.00 72.06 73 ASP A O 1
ATOM 567 N N . SER A 1 74 ? 12.449 0.484 -14.256 1.00 71.44 74 SER A N 1
ATOM 568 C CA . SER A 1 74 ? 12.202 0.827 -15.657 1.00 71.44 74 SER A CA 1
ATOM 569 C C . SER A 1 74 ? 12.309 2.325 -15.963 1.00 71.44 74 SER A C 1
ATOM 571 O O . SER A 1 74 ? 12.298 2.699 -17.137 1.00 71.44 74 SER A O 1
ATOM 573 N N . GLY A 1 75 ? 12.429 3.178 -14.938 1.00 82.88 75 GLY A N 1
ATOM 574 C CA . GLY A 1 75 ? 12.605 4.627 -15.090 1.00 82.88 75 GLY A CA 1
ATOM 575 C C . GLY A 1 75 ? 11.339 5.376 -15.517 1.00 82.88 75 GLY A C 1
ATOM 576 O O . GLY A 1 75 ? 11.422 6.512 -15.983 1.00 82.88 75 GLY A O 1
ATOM 577 N N . CYS A 1 76 ? 10.172 4.745 -15.397 1.00 85.38 76 CYS A N 1
ATOM 578 C CA . CYS A 1 76 ? 8.871 5.364 -15.608 1.00 85.38 76 CYS A CA 1
ATOM 579 C C . CYS A 1 76 ? 7.802 4.711 -14.726 1.00 85.38 76 CYS A C 1
ATOM 581 O O . CYS A 1 76 ? 7.986 3.611 -14.200 1.00 85.38 76 CYS A O 1
ATOM 583 N N . ASP A 1 77 ? 6.664 5.389 -14.601 1.00 88.00 77 ASP A N 1
ATOM 584 C CA . ASP A 1 77 ? 5.505 4.856 -13.896 1.00 88.00 77 ASP A CA 1
ATOM 585 C C . ASP A 1 77 ? 4.865 3.712 -14.685 1.00 88.00 77 ASP A C 1
ATOM 587 O O . ASP A 1 77 ? 4.597 3.833 -15.885 1.00 88.00 77 ASP A O 1
ATOM 591 N N . GLN A 1 78 ? 4.604 2.595 -14.006 1.00 89.62 78 GLN A N 1
ATOM 592 C CA . GLN A 1 78 ? 3.945 1.428 -14.586 1.00 89.62 78 GLN A CA 1
ATOM 593 C C . GLN A 1 78 ? 2.789 0.953 -13.717 1.00 89.62 78 GLN A C 1
ATOM 595 O O . GLN A 1 78 ? 2.834 1.055 -12.492 1.00 89.62 78 GLN A O 1
ATOM 600 N N . ILE A 1 79 ? 1.769 0.410 -14.381 1.00 90.19 79 ILE A N 1
ATOM 601 C CA . ILE A 1 79 ? 0.607 -0.205 -13.745 1.00 90.19 79 ILE A CA 1
ATOM 602 C C . ILE A 1 79 ? 0.819 -1.718 -13.680 1.00 90.19 79 ILE A C 1
ATOM 604 O O . ILE A 1 79 ? 1.062 -2.356 -14.706 1.00 90.19 79 ILE A O 1
ATOM 608 N N . TYR A 1 80 ? 0.695 -2.274 -12.479 1.00 89.06 80 TYR A N 1
ATOM 609 C CA . TYR A 1 80 ? 0.798 -3.701 -12.184 1.00 89.06 80 TYR A CA 1
ATOM 610 C C . TYR A 1 80 ? -0.570 -4.244 -11.773 1.00 89.06 80 TYR A C 1
ATOM 612 O O . TYR A 1 80 ? -1.355 -3.515 -11.166 1.00 89.06 80 TYR A O 1
ATOM 620 N N . VAL A 1 81 ? -0.839 -5.505 -12.117 1.00 90.81 81 VAL A N 1
ATOM 621 C CA . VAL A 1 81 ? -2.038 -6.272 -11.737 1.00 90.81 81 VAL A CA 1
ATOM 622 C C . VAL A 1 81 ? -1.590 -7.486 -10.939 1.00 90.81 81 VAL A C 1
ATOM 624 O O . VAL A 1 81 ? -0.667 -8.173 -11.438 1.00 90.81 81 VAL A O 1
#

Foldseek 3Di:
DVVVVVVVVVVVVVVPPPPPPPDPQAPFADDPVPDDPVDDPDDRDGDHDDDADDDDWDADPVNPDIWDWHDDPPNDIDIDD

S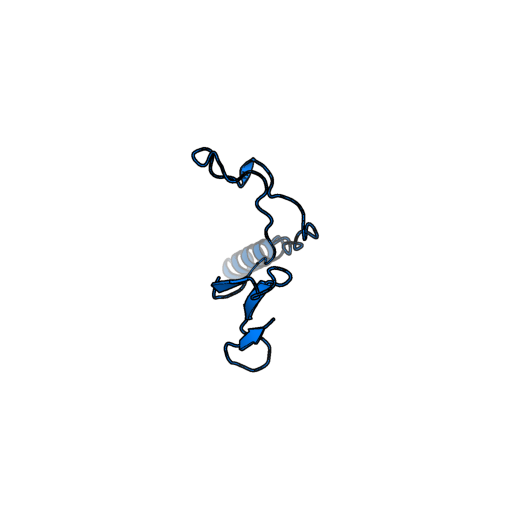equence (81 aa):
MTMVASSILCLLLLLVVPAGAGSTDHGKPLPPERLDPREQHLRNIVQLTFGGENAEAYFSFDERQIIYQAHADSGCDQIYV

Radius of gyration: 20.67 Å; chains: 1; bounding box: 58×36×34 Å